Protein AF-W4VPV3-F1 (afdb_monomer_lite)

Organism: NCBI:txid1298598

Secondary structure (DSSP, 8-state):
-HHHHHHHHHHHTSPEEETTEEE----------TTTT-SSHHHHHHHHHHHHHHHHHHHHHHH--

Structure (mmCIF, N/CA/C/O backbone):
data_AF-W4VPV3-F1
#
_entry.id   AF-W4VPV3-F1
#
loop_
_atom_site.group_PDB
_atom_site.id
_atom_site.type_symbol
_atom_site.label_atom_id
_atom_site.label_alt_id
_atom_site.label_comp_id
_atom_site.label_asym_id
_atom_site.label_entity_id
_atom_site.label_seq_id
_atom_site.pdbx_PDB_ins_code
_atom_site.Cartn_x
_atom_site.Cartn_y
_atom_site.Cartn_z
_atom_site.occupancy
_atom_site.B_iso_or_equiv
_atom_site.auth_seq_id
_atom_site.auth_comp_id
_atom_site.auth_asym_id
_atom_site.auth_atom_id
_atom_site.pdbx_PDB_model_num
ATOM 1 N N . MET A 1 1 ? 2.740 12.566 -5.975 1.00 69.50 1 MET A N 1
ATOM 2 C CA . MET A 1 1 ? 2.304 11.267 -5.421 1.00 69.50 1 MET A CA 1
ATOM 3 C C . MET A 1 1 ? 1.794 11.369 -3.983 1.00 69.50 1 MET A C 1
ATOM 5 O O . MET A 1 1 ? 0.653 11.006 -3.751 1.00 69.50 1 MET A O 1
ATOM 9 N N . HIS A 1 2 ? 2.555 11.955 -3.046 1.00 77.12 2 HIS A N 1
ATOM 10 C CA . HIS A 1 2 ? 2.160 12.123 -1.628 1.00 77.12 2 HIS A CA 1
ATOM 11 C C . HIS A 1 2 ? 0.719 12.608 -1.388 1.00 77.12 2 HIS A C 1
ATOM 13 O O . HIS A 1 2 ? 0.013 12.084 -0.531 1.00 77.12 2 HIS A O 1
ATOM 19 N N . ASN A 1 3 ? 0.261 13.591 -2.169 1.00 89.69 3 ASN A N 1
ATOM 20 C CA . ASN A 1 3 ? -1.092 14.133 -2.033 1.00 89.69 3 ASN A CA 1
ATOM 21 C C . ASN A 1 3 ? -2.191 13.106 -2.366 1.00 89.69 3 A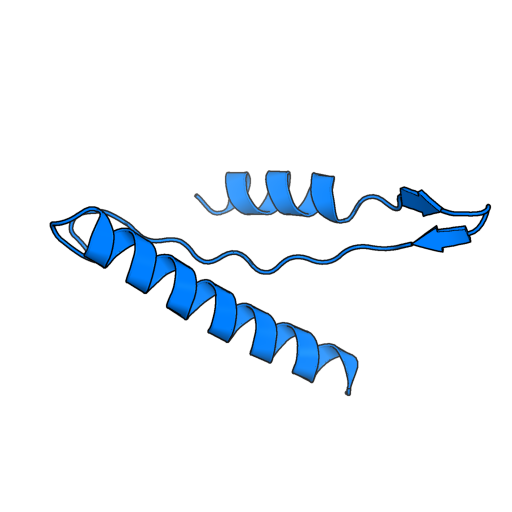SN A C 1
ATOM 23 O O . ASN A 1 3 ? -3.211 13.071 -1.689 1.00 89.69 3 ASN A O 1
ATOM 27 N N . LEU A 1 4 ? -1.971 12.245 -3.365 1.00 93.19 4 LEU A N 1
ATOM 28 C CA . LEU A 1 4 ? -2.934 11.210 -3.748 1.00 93.19 4 LEU A CA 1
ATOM 29 C C . LEU A 1 4 ? -3.062 10.154 -2.644 1.00 93.19 4 LEU A C 1
ATOM 31 O O . LEU A 1 4 ? -4.169 9.823 -2.236 1.00 93.19 4 LEU A O 1
ATOM 35 N N . CYS A 1 5 ? -1.939 9.683 -2.099 1.00 92.25 5 CYS A N 1
ATOM 36 C CA . CYS A 1 5 ? -1.945 8.712 -1.004 1.00 92.25 5 CYS A CA 1
ATOM 37 C C . CYS A 1 5 ? -2.658 9.269 0.231 1.00 92.25 5 CYS A C 1
ATOM 39 O O . CYS A 1 5 ? -3.488 8.585 0.819 1.00 92.25 5 CYS A O 1
ATOM 41 N N . LYS A 1 6 ? -2.416 10.540 0.576 1.00 92.31 6 LYS A N 1
ATOM 42 C CA . LYS A 1 6 ? -3.138 11.222 1.659 1.00 92.31 6 LYS A CA 1
ATOM 43 C C . LYS A 1 6 ? -4.642 11.309 1.414 1.00 92.31 6 LYS A C 1
ATOM 45 O O . LYS A 1 6 ? -5.411 11.132 2.352 1.00 92.31 6 LYS A O 1
ATOM 50 N N . GLN A 1 7 ? -5.067 11.582 0.182 1.00 96.00 7 GLN A N 1
ATOM 51 C CA . GLN A 1 7 ? -6.489 11.616 -0.168 1.00 96.00 7 GLN A CA 1
ATOM 52 C C . GLN A 1 7 ? -7.135 10.236 -0.024 1.00 96.00 7 GLN A C 1
ATOM 54 O O . GLN A 1 7 ? -8.195 10.130 0.585 1.00 96.00 7 GLN A O 1
ATOM 59 N N . ILE A 1 8 ? -6.476 9.184 -0.517 1.00 94.94 8 ILE A N 1
ATOM 60 C CA . ILE A 1 8 ? -6.950 7.800 -0.388 1.00 94.94 8 ILE A CA 1
ATOM 61 C C . ILE A 1 8 ? -7.065 7.410 1.091 1.00 94.94 8 ILE A C 1
ATOM 63 O O . ILE A 1 8 ? -8.124 6.962 1.522 1.00 94.94 8 ILE A O 1
ATOM 67 N N . LEU A 1 9 ? -6.019 7.652 1.887 1.00 93.75 9 LEU A N 1
ATOM 68 C CA . LEU A 1 9 ? -6.024 7.365 3.326 1.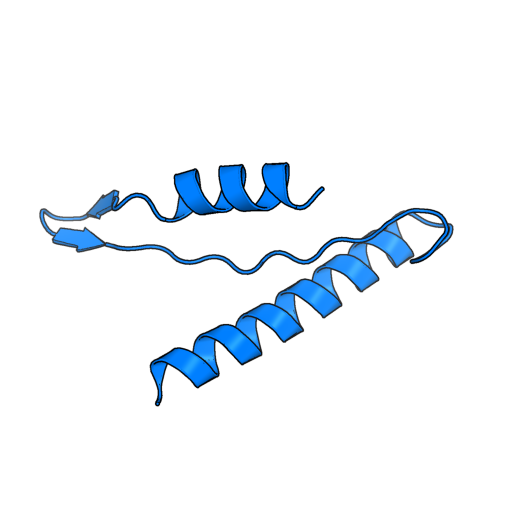00 93.75 9 LEU A CA 1
ATOM 69 C C . LEU A 1 9 ? -7.108 8.152 4.069 1.00 93.75 9 LEU A C 1
ATOM 71 O O . LEU A 1 9 ? -7.777 7.599 4.928 1.00 93.75 9 LEU A O 1
ATOM 75 N N . SER A 1 10 ? -7.332 9.420 3.713 1.00 94.44 10 SER A N 1
ATOM 76 C CA . SER A 1 10 ? -8.395 10.238 4.312 1.00 94.44 10 SER A CA 1
ATOM 77 C C . SER A 1 10 ? -9.791 9.649 4.086 1.00 94.44 10 SER A C 1
ATOM 79 O O . SER A 1 10 ? -10.651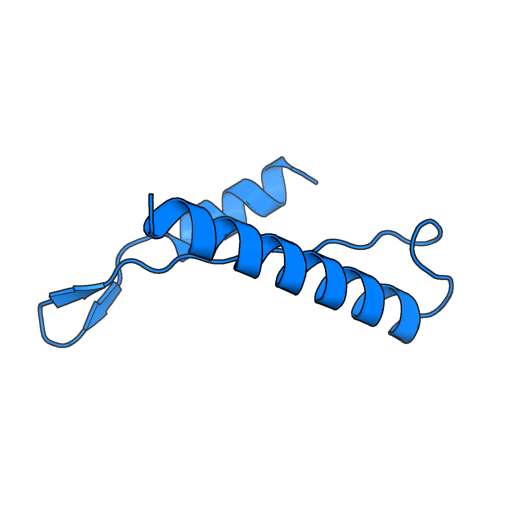 9.758 4.956 1.00 94.44 10 SER A O 1
ATOM 81 N N . ILE A 1 11 ? -10.020 9.007 2.936 1.00 95.44 11 ILE A N 1
ATOM 82 C CA . ILE A 1 11 ? -11.286 8.330 2.630 1.00 95.44 11 ILE A CA 1
ATOM 83 C C . ILE A 1 11 ? -11.392 7.009 3.399 1.00 95.44 11 ILE A C 1
ATOM 85 O O . ILE A 1 11 ? -12.429 6.748 4.001 1.00 95.44 11 ILE A O 1
ATOM 89 N N . ILE A 1 12 ? -10.332 6.193 3.404 1.00 94.81 12 ILE A N 1
ATOM 90 C CA . ILE A 1 12 ? -10.306 4.895 4.104 1.00 94.81 12 ILE A CA 1
ATOM 91 C C . ILE A 1 12 ? -10.487 5.090 5.614 1.00 94.81 12 ILE A C 1
ATOM 93 O O . ILE A 1 12 ? -11.258 4.364 6.232 1.00 94.81 12 ILE A O 1
ATOM 97 N N . ASN A 1 13 ? -9.844 6.101 6.196 1.00 94.56 13 ASN A N 1
ATOM 98 C CA . ASN A 1 13 ? -9.867 6.347 7.637 1.00 94.56 13 ASN A CA 1
ATOM 99 C C . ASN A 1 13 ? -11.194 6.948 8.135 1.00 94.56 13 ASN A C 1
ATOM 101 O O . ASN A 1 13 ? -11.310 7.288 9.315 1.00 94.56 13 ASN A O 1
ATOM 105 N N . GLN A 1 14 ? -12.202 7.116 7.273 1.00 96.06 14 GLN A N 1
ATOM 106 C CA . GLN A 1 14 ? -13.531 7.502 7.736 1.00 96.06 14 GLN A CA 1
ATOM 107 C C . GLN A 1 14 ? -14.186 6.328 8.479 1.00 96.06 14 GLN A C 1
ATOM 109 O O . GLN A 1 14 ? -14.170 5.202 7.979 1.00 96.06 14 GLN A O 1
ATOM 114 N N . PRO A 1 15 ? -14.792 6.566 9.656 1.00 95.56 15 PRO A N 1
ATOM 115 C CA . PRO A 1 15 ? -15.455 5.510 10.403 1.00 95.56 15 PRO A CA 1
ATOM 116 C C . PRO A 1 15 ? -16.620 4.937 9.601 1.00 95.56 15 PRO A C 1
ATOM 118 O O . PRO A 1 15 ? -17.466 5.681 9.098 1.00 95.56 15 PRO A O 1
ATOM 121 N N . ILE A 1 16 ? -16.714 3.614 9.571 1.00 96.19 16 ILE A N 1
ATOM 122 C CA . ILE A 1 16 ? -17.883 2.909 9.047 1.00 96.19 16 ILE A CA 1
ATOM 123 C C . ILE A 1 16 ? -18.735 2.388 10.204 1.00 96.19 16 ILE A C 1
ATOM 125 O O . ILE A 1 16 ? -18.222 2.071 11.277 1.00 96.19 16 ILE A O 1
ATOM 129 N N . ILE A 1 17 ? -20.052 2.328 10.001 1.00 97.06 17 ILE A N 1
ATOM 130 C CA . ILE A 1 17 ? -20.988 1.829 11.013 1.00 97.06 17 ILE A CA 1
ATOM 131 C C . ILE A 1 17 ? -21.282 0.358 10.741 1.00 97.06 17 ILE A C 1
ATOM 133 O O . ILE A 1 17 ? -21.835 0.022 9.694 1.00 97.06 17 ILE A O 1
ATOM 137 N N . ILE A 1 18 ? -20.951 -0.509 11.696 1.00 96.50 18 ILE A N 1
ATOM 138 C CA . ILE A 1 18 ? -21.260 -1.941 11.656 1.00 96.50 18 ILE A CA 1
ATOM 139 C C . ILE A 1 18 ? -21.987 -2.284 12.952 1.00 96.50 18 ILE A C 1
ATOM 141 O O . ILE A 1 18 ? -21.451 -2.073 14.031 1.00 96.50 18 ILE A O 1
ATOM 145 N N . SER A 1 19 ? -23.220 -2.792 12.861 1.00 95.75 19 SER A N 1
ATOM 146 C CA . SER A 1 19 ? -24.021 -3.176 14.038 1.00 95.75 19 SER A CA 1
ATOM 147 C C . SER A 1 19 ? -24.141 -2.070 15.098 1.00 95.75 19 SER A C 1
ATOM 149 O O . SER A 1 19 ? -24.061 -2.338 16.291 1.00 95.75 19 SER A O 1
ATOM 151 N N . ASN A 1 20 ? -24.343 -0.824 14.654 1.00 94.69 20 ASN A N 1
ATOM 152 C CA . ASN A 1 20 ? -24.409 0.379 15.497 1.00 94.69 20 ASN A CA 1
ATOM 153 C C . ASN A 1 20 ? -23.091 0.806 16.172 1.00 94.69 20 ASN A C 1
ATOM 155 O O . ASN A 1 20 ? -23.081 1.814 16.877 1.00 94.69 20 ASN A O 1
ATOM 159 N N . GLU A 1 21 ? -21.987 0.116 15.895 1.00 96.44 21 GLU A N 1
ATOM 160 C CA . GLU A 1 21 ? -20.650 0.464 16.369 1.00 96.44 21 GLU A CA 1
ATOM 161 C C . GLU A 1 21 ? -19.862 1.214 15.289 1.00 96.44 21 GLU A C 1
ATOM 163 O O . GLU A 1 21 ? -19.977 0.923 14.093 1.00 96.44 21 GLU A O 1
ATOM 168 N N . LYS A 1 22 ? -19.047 2.188 15.711 1.00 96.12 22 LYS A N 1
ATOM 169 C CA . LYS A 1 22 ? -18.103 2.883 14.825 1.00 96.12 22 LYS A CA 1
ATOM 170 C C . LYS A 1 22 ? -16.819 2.074 14.724 1.00 96.12 22 LYS A C 1
ATOM 172 O O . LYS A 1 22 ? -16.104 1.933 15.710 1.00 96.12 22 LYS A O 1
ATOM 177 N N . VAL A 1 23 ? -16.502 1.615 13.521 1.00 95.81 23 VAL A N 1
ATOM 178 C CA . VAL A 1 23 ? -15.251 0.920 13.223 1.00 95.81 23 VAL A CA 1
ATOM 179 C C . VAL A 1 23 ? -14.346 1.858 12.439 1.00 95.81 23 VAL A C 1
ATOM 181 O O . VAL A 1 23 ? -14.717 2.340 11.368 1.00 95.81 23 VAL A O 1
ATOM 184 N N . MET A 1 24 ? -13.165 2.126 12.993 1.00 94.12 24 MET A N 1
ATOM 185 C CA . MET A 1 24 ? -12.095 2.829 12.291 1.00 94.12 24 MET A CA 1
ATOM 186 C C . MET A 1 24 ? -11.313 1.819 11.457 1.00 94.12 24 MET A C 1
ATOM 188 O O . MET A 1 24 ? -10.982 0.737 11.941 1.00 94.12 24 MET A O 1
ATOM 192 N N . LEU A 1 25 ? -11.031 2.178 10.210 1.00 92.44 25 LEU A N 1
ATOM 193 C CA . LEU A 1 25 ? -10.150 1.415 9.340 1.00 92.44 25 LEU A CA 1
ATOM 194 C C . LEU A 1 25 ? -8.834 2.165 9.184 1.00 92.44 25 LEU A C 1
ATOM 196 O O . LEU A 1 25 ? -8.809 3.393 9.156 1.00 92.44 25 LEU A O 1
ATOM 200 N N . GLU A 1 26 ? -7.762 1.402 9.038 1.00 91.12 26 GLU A N 1
ATOM 201 C CA . GLU A 1 26 ? -6.453 1.906 8.654 1.00 91.12 26 GLU A CA 1
ATOM 202 C C . GLU A 1 26 ? -5.975 1.146 7.418 1.00 91.12 26 GLU A C 1
ATOM 204 O O . GLU A 1 26 ? -6.399 0.017 7.151 1.00 91.12 26 GLU A O 1
ATOM 209 N N . ALA A 1 27 ? -5.090 1.771 6.647 1.00 92.69 27 ALA A N 1
ATOM 210 C CA . ALA A 1 27 ? -4.497 1.156 5.472 1.00 92.69 27 ALA A CA 1
ATOM 211 C C . ALA A 1 27 ? -3.014 1.508 5.349 1.00 92.69 27 ALA A C 1
ATOM 213 O O . ALA A 1 27 ? -2.586 2.622 5.649 1.00 92.69 27 ALA A O 1
ATOM 214 N N . SER A 1 28 ? -2.253 0.552 4.826 1.00 94.81 28 SER A N 1
ATOM 215 C CA . SER A 1 28 ? -0.869 0.740 4.397 1.00 94.81 28 SER A CA 1
ATOM 216 C C . SER A 1 28 ? -0.816 0.730 2.874 1.00 94.81 28 SER A C 1
ATOM 218 O O . SER A 1 28 ? -1.509 -0.055 2.229 1.00 94.81 28 SER A O 1
ATOM 220 N N . ILE A 1 29 ? -0.015 1.621 2.291 1.00 94.25 29 ILE A N 1
ATOM 221 C CA . ILE A 1 29 ? 0.087 1.800 0.838 1.00 94.25 29 ILE A CA 1
ATOM 222 C C . ILE A 1 29 ? 1.550 1.643 0.431 1.00 94.25 29 ILE A C 1
ATOM 224 O O . ILE A 1 29 ? 2.411 2.359 0.937 1.00 94.25 29 ILE A O 1
ATOM 228 N N . GLY A 1 30 ? 1.812 0.739 -0.510 1.00 95.12 30 GLY A N 1
ATOM 229 C CA . GLY A 1 30 ? 3.089 0.627 -1.211 1.00 95.12 30 GLY A CA 1
ATOM 230 C C . GLY A 1 30 ? 2.976 1.198 -2.622 1.00 95.12 30 GLY A C 1
ATOM 231 O O . GLY A 1 30 ? 1.921 1.115 -3.251 1.00 95.12 30 GLY A O 1
ATOM 232 N N . ILE A 1 31 ? 4.042 1.836 -3.101 1.00 95.06 31 ILE A N 1
ATOM 233 C CA . ILE A 1 31 ? 4.056 2.558 -4.378 1.00 95.06 31 ILE A CA 1
ATOM 234 C C . ILE A 1 31 ? 5.298 2.139 -5.147 1.00 95.06 31 ILE A C 1
ATOM 236 O O . ILE A 1 31 ? 6.389 2.173 -4.587 1.00 95.06 31 ILE A O 1
ATOM 240 N N . SER A 1 32 ? 5.134 1.811 -6.424 1.00 96.75 32 SER A N 1
ATOM 241 C CA . SER A 1 32 ? 6.237 1.568 -7.348 1.00 96.75 32 SER A CA 1
ATOM 242 C C . SER A 1 32 ? 6.178 2.516 -8.546 1.00 96.75 32 SER A C 1
ATOM 244 O O . SER A 1 32 ? 5.112 3.007 -8.931 1.00 96.75 32 SER A O 1
ATOM 246 N N . PHE A 1 33 ? 7.341 2.795 -9.124 1.00 96.12 33 PHE A N 1
ATOM 247 C CA . PHE A 1 33 ? 7.535 3.680 -10.262 1.00 96.12 33 PHE A CA 1
ATOM 248 C C . PHE A 1 33 ? 8.330 2.964 -11.345 1.00 96.12 33 PHE A C 1
ATOM 250 O O . PHE A 1 33 ? 9.398 2.424 -11.083 1.00 96.12 33 PHE A O 1
ATOM 257 N N . TYR A 1 34 ? 7.825 2.995 -12.573 1.00 96.25 34 TYR A N 1
ATOM 258 C CA . TYR A 1 34 ? 8.619 2.647 -13.745 1.00 96.25 34 TYR A CA 1
ATOM 259 C C . TYR A 1 34 ? 9.504 3.841 -14.144 1.00 96.25 34 TYR A C 1
ATOM 261 O O . TYR A 1 34 ? 8.994 4.969 -14.165 1.00 96.25 34 TYR A O 1
ATOM 269 N N . PRO A 1 35 ? 10.773 3.628 -14.531 1.00 96.31 35 PRO A N 1
ATOM 270 C CA . PRO A 1 35 ? 11.503 2.350 -14.543 1.00 96.31 35 PRO A CA 1
ATOM 271 C C . PRO A 1 35 ? 12.196 2.011 -13.207 1.00 96.31 35 PRO A C 1
ATOM 273 O O . PRO A 1 35 ? 12.755 0.932 -13.051 1.00 96.31 35 PRO A O 1
ATOM 276 N N . ASP A 1 36 ? 12.162 2.917 -12.228 1.00 97.00 36 ASP A N 1
ATOM 277 C CA . ASP A 1 36 ? 12.949 2.842 -10.986 1.00 97.00 36 ASP A CA 1
ATOM 278 C C . ASP A 1 36 ? 12.746 1.557 -10.157 1.00 97.00 36 ASP A C 1
ATOM 280 O O . ASP A 1 36 ? 13.605 1.179 -9.359 1.00 97.00 36 ASP A O 1
ATOM 284 N N . ASN A 1 37 ? 11.595 0.898 -10.287 1.00 97.00 37 ASN A N 1
ATOM 285 C CA . ASN A 1 37 ? 11.203 -0.263 -9.488 1.00 97.00 37 ASN A CA 1
ATOM 286 C C . ASN A 1 37 ? 10.926 -1.519 -10.323 1.00 97.00 37 ASN A C 1
ATOM 288 O O . ASN A 1 37 ? 10.385 -2.488 -9.792 1.00 97.00 37 ASN A O 1
ATOM 292 N N . GLY A 1 38 ? 11.286 -1.502 -11.605 1.00 96.94 38 GLY A N 1
ATOM 293 C CA . GLY A 1 38 ? 11.089 -2.617 -12.523 1.00 96.94 38 GLY A CA 1
ATOM 294 C C . GLY A 1 38 ? 10.733 -2.148 -13.924 1.00 96.94 38 GLY A C 1
ATOM 295 O O . GLY A 1 38 ? 10.144 -1.081 -14.105 1.00 96.94 38 GLY A O 1
ATOM 296 N N . ASP A 1 39 ? 11.053 -2.988 -14.901 1.00 97.81 39 ASP A N 1
ATOM 297 C CA . ASP A 1 39 ? 10.757 -2.773 -16.317 1.00 97.81 39 ASP A CA 1
ATOM 298 C C . ASP A 1 39 ? 9.519 -3.563 -16.773 1.00 97.81 39 ASP A C 1
ATOM 300 O O . ASP A 1 39 ? 8.991 -3.347 -17.867 1.00 97.81 39 ASP A O 1
ATOM 304 N N . THR A 1 40 ? 9.021 -4.467 -15.925 1.00 98.06 40 THR A N 1
ATOM 305 C CA . THR A 1 40 ? 7.808 -5.258 -16.165 1.00 98.06 40 THR A CA 1
ATOM 306 C C . THR A 1 40 ? 6.713 -4.961 -15.142 1.00 98.06 40 THR A C 1
ATOM 308 O O . THR A 1 40 ? 6.967 -4.513 -14.024 1.00 98.06 40 THR A O 1
ATOM 311 N N . VAL A 1 41 ? 5.459 -5.234 -15.514 1.00 97.81 41 VAL A N 1
ATOM 312 C CA . VAL A 1 41 ? 4.311 -5.073 -14.607 1.00 97.81 41 VAL A CA 1
ATOM 313 C C . VAL A 1 41 ? 4.462 -5.952 -13.363 1.00 97.81 41 VAL A C 1
ATOM 315 O O . VAL A 1 41 ? 4.180 -5.485 -12.262 1.00 97.81 41 VAL A O 1
ATOM 318 N N . ASP A 1 42 ? 4.940 -7.188 -13.520 1.00 98.31 42 ASP A N 1
ATOM 319 C CA . ASP A 1 42 ? 5.158 -8.117 -12.410 1.00 98.31 42 ASP A CA 1
ATOM 320 C C . ASP A 1 42 ? 6.192 -7.589 -11.405 1.00 98.31 42 ASP A C 1
ATOM 322 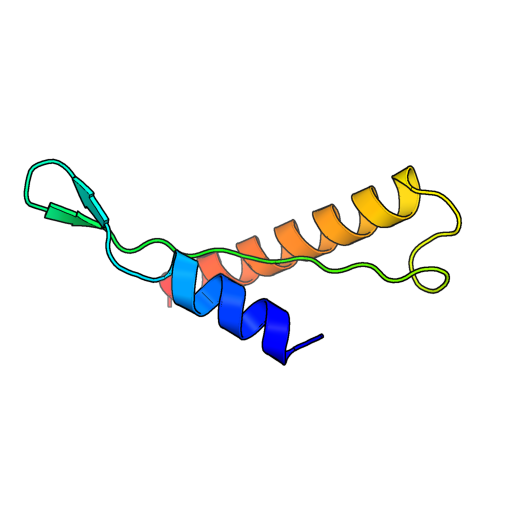O O . ASP A 1 42 ? 5.956 -7.639 -10.198 1.00 98.31 42 ASP A O 1
ATOM 326 N N . GLU A 1 43 ? 7.300 -7.012 -11.881 1.00 98.19 43 GLU A N 1
ATOM 327 C CA . GLU A 1 43 ? 8.317 -6.394 -11.019 1.00 98.19 43 GLU A CA 1
ATOM 328 C C . GLU A 1 43 ? 7.758 -5.186 -10.256 1.00 98.19 43 GLU A C 1
ATOM 330 O O . GLU A 1 43 ? 7.927 -5.086 -9.038 1.00 98.19 43 GLU A O 1
ATOM 335 N N . LEU A 1 44 ? 7.020 -4.307 -10.942 1.00 98.31 44 LEU A N 1
ATOM 336 C CA . LEU A 1 44 ? 6.391 -3.140 -10.322 1.00 98.31 44 LEU A CA 1
ATOM 337 C C . LEU A 1 44 ? 5.363 -3.543 -9.258 1.00 98.31 44 LEU A C 1
ATOM 339 O O . LEU A 1 44 ? 5.313 -2.923 -8.192 1.00 98.31 44 LEU A O 1
ATOM 343 N N . LEU A 1 45 ? 4.548 -4.567 -9.523 1.00 97.94 45 LEU A N 1
ATOM 344 C CA . LEU A 1 45 ? 3.567 -5.082 -8.566 1.00 97.94 45 LEU A CA 1
ATOM 345 C C . LEU A 1 45 ? 4.256 -5.710 -7.355 1.00 97.94 45 LEU A C 1
ATOM 347 O O . LEU A 1 45 ? 3.898 -5.388 -6.224 1.00 97.94 45 LEU A O 1
ATOM 351 N N . HIS A 1 46 ? 5.271 -6.545 -7.581 1.00 98.06 46 HIS A N 1
ATOM 352 C CA . HIS A 1 46 ? 6.030 -7.178 -6.507 1.00 98.06 46 HIS A CA 1
ATOM 353 C C . HIS A 1 46 ? 6.708 -6.145 -5.594 1.00 98.06 46 HIS A C 1
ATOM 355 O O . HIS A 1 46 ? 6.680 -6.276 -4.366 1.00 98.06 46 HIS A O 1
ATOM 361 N N . HIS A 1 47 ? 7.270 -5.082 -6.177 1.00 98.06 47 HIS A N 1
ATOM 362 C CA . HIS A 1 47 ? 7.890 -4.004 -5.414 1.00 98.06 47 HIS A CA 1
ATOM 363 C C . HIS A 1 47 ? 6.865 -3.227 -4.575 1.00 98.06 47 HIS A C 1
ATOM 365 O O . HIS A 1 47 ? 7.089 -2.989 -3.386 1.00 98.06 47 HIS A O 1
ATOM 371 N N . ALA A 1 48 ? 5.721 -2.861 -5.165 1.00 97.31 48 ALA A N 1
ATOM 372 C CA . ALA A 1 48 ? 4.656 -2.166 -4.445 1.00 97.31 48 ALA A CA 1
ATOM 373 C C . ALA A 1 48 ? 4.088 -3.017 -3.297 1.00 97.31 48 ALA A C 1
ATOM 375 O O . ALA A 1 48 ? 3.880 -2.495 -2.203 1.00 97.31 48 ALA A O 1
ATOM 376 N N . ASP A 1 49 ? 3.886 -4.318 -3.513 1.00 97.38 49 ASP A N 1
ATOM 377 C CA . ASP A 1 49 ? 3.391 -5.241 -2.488 1.00 97.38 49 ASP A CA 1
ATOM 378 C C . ASP A 1 49 ? 4.387 -5.380 -1.326 1.00 97.38 49 ASP A C 1
ATOM 380 O O . ASP A 1 49 ? 4.023 -5.236 -0.158 1.00 97.38 49 ASP A O 1
ATOM 384 N N . THR A 1 50 ? 5.678 -5.524 -1.640 1.00 97.25 50 THR A N 1
ATOM 385 C CA . THR A 1 50 ? 6.752 -5.571 -0.634 1.00 97.25 50 THR A CA 1
ATOM 386 C C . THR A 1 50 ? 6.764 -4.315 0.241 1.00 97.25 50 THR A C 1
ATOM 388 O O . THR A 1 50 ? 6.794 -4.412 1.470 1.00 97.25 50 THR A O 1
ATOM 391 N N . LEU A 1 51 ? 6.692 -3.126 -0.367 1.00 96.56 51 LEU A N 1
ATOM 392 C CA . LEU A 1 51 ? 6.638 -1.864 0.377 1.00 96.56 51 LEU A CA 1
ATOM 393 C C . LEU A 1 51 ? 5.370 -1.755 1.230 1.00 96.56 51 LEU A C 1
ATOM 395 O O . LEU A 1 51 ? 5.430 -1.275 2.360 1.00 96.56 51 LEU A O 1
ATOM 399 N N . MET A 1 52 ? 4.225 -2.210 0.720 1.00 96.00 52 MET A N 1
ATOM 400 C CA . MET A 1 52 ? 2.961 -2.210 1.459 1.00 96.00 52 MET A CA 1
ATOM 401 C C . MET A 1 52 ? 3.049 -3.084 2.714 1.00 96.00 52 MET A C 1
ATOM 403 O O . MET A 1 52 ? 2.667 -2.623 3.793 1.00 96.00 52 MET A O 1
ATOM 407 N N . TYR A 1 53 ? 3.615 -4.291 2.603 1.00 96.06 53 TYR A N 1
ATOM 408 C CA . TYR A 1 53 ? 3.834 -5.177 3.748 1.00 96.06 53 TYR A CA 1
ATOM 409 C C . TYR A 1 53 ? 4.753 -4.546 4.796 1.00 96.06 53 TYR A C 1
ATOM 411 O O . TYR A 1 53 ? 4.398 -4.523 5.973 1.00 96.06 53 TYR A O 1
ATOM 419 N N . GLN A 1 54 ? 5.871 -3.948 4.377 1.00 95.00 54 GLN A N 1
ATOM 420 C CA . GLN A 1 54 ? 6.773 -3.234 5.288 1.00 95.00 54 GLN A CA 1
ATOM 421 C C . GLN A 1 54 ? 6.055 -2.095 6.028 1.00 95.00 54 GLN A C 1
ATOM 423 O O . GLN A 1 54 ? 6.188 -1.954 7.242 1.00 95.00 54 GLN A O 1
ATOM 428 N N . GLN A 1 55 ? 5.248 -1.296 5.321 1.00 93.25 55 GLN A N 1
ATOM 429 C CA . GLN A 1 55 ? 4.465 -0.226 5.950 1.00 93.25 55 GLN A CA 1
ATOM 430 C C . GLN A 1 55 ? 3.396 -0.771 6.905 1.00 93.25 55 GLN A C 1
ATOM 432 O O . GLN A 1 55 ? 3.109 -0.160 7.931 1.00 93.25 55 GLN A O 1
ATOM 437 N N . LYS A 1 56 ? 2.793 -1.920 6.593 1.00 93.12 56 LYS A N 1
ATOM 438 C CA . LYS A 1 56 ? 1.834 -2.593 7.476 1.00 93.12 56 LYS A CA 1
ATOM 439 C C . LYS A 1 56 ? 2.480 -3.057 8.778 1.00 93.12 56 LYS A C 1
ATOM 441 O O . LYS A 1 56 ? 1.902 -2.842 9.839 1.00 93.12 56 LYS A O 1
ATOM 446 N N . GLU A 1 57 ? 3.678 -3.631 8.708 1.00 92.44 57 GLU A N 1
ATOM 447 C CA . GLU A 1 57 ? 4.435 -4.035 9.898 1.00 92.44 57 GLU A CA 1
ATOM 448 C C . GLU A 1 57 ? 4.794 -2.833 10.782 1.00 92.44 57 GLU A C 1
ATOM 450 O O . GLU A 1 57 ? 4.603 -2.892 11.996 1.00 92.44 57 GLU A O 1
ATOM 455 N N . ILE A 1 58 ? 5.231 -1.720 10.180 1.00 88.56 58 ILE A N 1
ATOM 456 C CA . ILE A 1 58 ? 5.541 -0.479 10.908 1.00 88.56 58 ILE A CA 1
ATOM 457 C C . ILE A 1 58 ? 4.298 0.075 11.620 1.00 88.56 58 ILE A C 1
ATOM 459 O O . ILE A 1 58 ? 4.383 0.436 12.793 1.00 88.56 58 ILE A O 1
ATOM 463 N N . HIS A 1 59 ? 3.145 0.134 10.943 1.00 83.31 59 HIS A N 1
ATOM 464 C CA . HIS A 1 59 ? 1.902 0.615 11.557 1.00 83.31 59 HIS A CA 1
ATOM 465 C C . HIS A 1 59 ? 1.446 -0.270 12.722 1.00 83.31 59 HIS A C 1
ATOM 467 O O . HIS A 1 59 ? 1.069 0.252 13.767 1.00 83.31 59 HIS A O 1
ATOM 473 N N . HIS A 1 60 ? 1.533 -1.597 12.587 1.00 80.25 60 HIS A N 1
ATOM 474 C CA . HIS A 1 60 ? 1.185 -2.508 13.680 1.00 80.25 60 HIS A CA 1
ATOM 475 C C . HIS A 1 60 ? 2.065 -2.280 14.922 1.00 80.25 60 HIS A C 1
ATOM 477 O O . HIS A 1 60 ? 1.546 -2.220 16.030 1.00 80.25 60 HIS A O 1
ATOM 483 N N . GLN A 1 61 ? 3.376 -2.070 14.753 1.00 74.25 61 GLN A N 1
ATOM 484 C CA . GLN A 1 61 ? 4.293 -1.827 15.878 1.00 74.25 61 GLN A CA 1
ATOM 485 C C . GLN A 1 61 ? 4.023 -0.505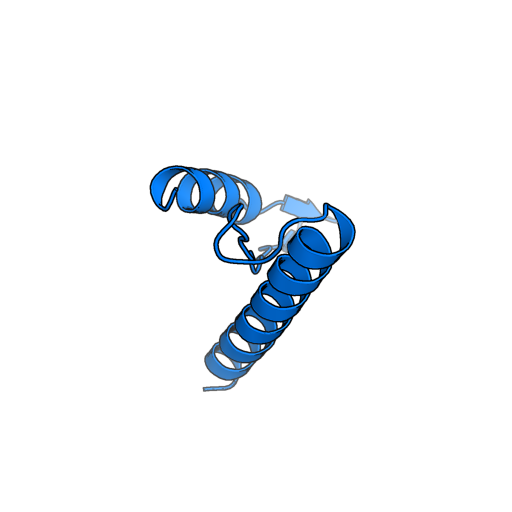 16.619 1.00 74.25 61 GLN A C 1
ATOM 487 O O . GLN A 1 61 ? 4.296 -0.405 17.814 1.00 74.25 61 GLN A O 1
ATOM 492 N N . GLN A 1 62 ? 3.484 0.509 15.935 1.00 69.44 62 GLN A N 1
ATOM 493 C CA . GLN A 1 62 ? 3.150 1.804 16.543 1.00 69.44 62 GLN A CA 1
ATOM 494 C C . GLN A 1 62 ? 1.884 1.759 17.411 1.00 69.44 62 GLN A C 1
ATOM 496 O O . GLN A 1 62 ? 1.725 2.624 18.265 1.00 69.44 62 GLN A O 1
ATOM 501 N N . LEU A 1 63 ? 1.001 0.775 17.208 1.00 59.50 63 LEU A N 1
ATOM 502 C CA . LEU A 1 63 ? -0.213 0.581 18.013 1.00 59.50 63 LEU A CA 1
ATOM 503 C C . LEU A 1 63 ? 0.057 -0.173 19.326 1.00 59.50 63 LEU A C 1
ATOM 505 O O . LEU A 1 63 ? -0.714 -0.041 20.273 1.00 59.50 63 LEU A O 1
ATOM 509 N N . ASP A 1 64 ? 1.150 -0.936 19.382 1.00 58.19 64 ASP A N 1
ATOM 510 C CA . ASP A 1 64 ? 1.561 -1.722 20.553 1.00 58.19 64 ASP A CA 1
ATOM 511 C C . ASP A 1 64 ? 2.463 -0.934 21.536 1.00 58.19 64 ASP A C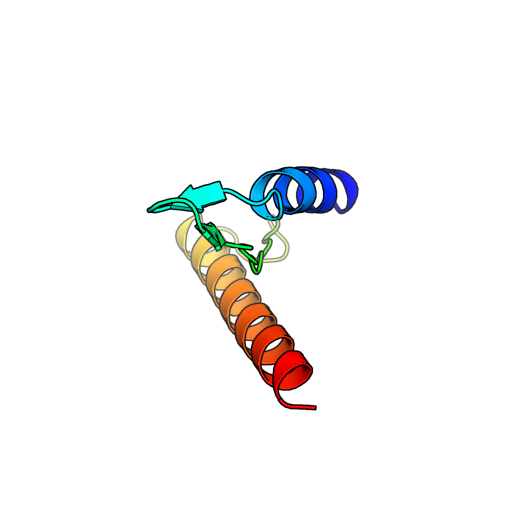 1
ATOM 513 O O . ASP A 1 64 ? 2.937 -1.497 22.527 1.00 58.19 64 ASP A O 1
ATOM 517 N N . SER A 1 65 ? 2.716 0.354 21.262 1.00 47.59 65 SER A N 1
ATOM 518 C CA . SER A 1 65 ? 3.598 1.261 22.027 1.00 47.59 65 SER A CA 1
ATOM 519 C C . SER A 1 65 ? 2.825 2.413 22.666 1.00 47.59 65 SER A C 1
ATOM 521 O O . SER A 1 65 ? 3.159 2.774 23.818 1.00 47.59 65 SER A O 1
#

pLDDT: mean 91.73, std 10.26, range [47.59, 98.31]

Radius of gyration: 14.85 Å; chains: 1; bounding box: 37×22×38 Å

Sequence (65 aa):
MHNLCKQILSIINQPIIISNEKVMLEASIGISFYPDNGDTVDELLHHADTLMYQQKEIHHQQLDS

Foldseek 3Di:
DVVVVVVVQVVQQAWDADPNDTDGDGAFWFAFDPPVQHPDPVSRVVRRVVRRVVRVVVVVVVVVD

InterPro domains:
  IPR000160 GGDEF domain [PF00990] (3-60)
  IPR000160 GGDEF domain [PS50887] (1-65)
  IPR029787 Nucleotide cyclase [SSF55073] (3-60)
  IPR043128 Reverse transcriptase/Diguanylate cyclase domain [G3DSA:3.30.70.270] (1-65)
  IPR052163 Diguanylate Cyclase/Regulatory Protein [PTHR46663] (3-58)